Protein AF-A0A257LTT8-F1 (afdb_monomer)

Solvent-accessible surface area (backbone atoms only — not comparable to full-atom values): 6444 Å² total; per-residue (Å²): 142,85,82,86,80,77,77,77,78,75,80,67,77,84,72,70,78,80,57,62,16,65,62,49,32,56,75,76,41,21,84,48,24,26,91,78,23,59,19,22,81,94,56,70,32,70,46,52,42,62,21,69,64,51,51,45,63,60,66,54,41,53,47,34,44,44,65,19,45,71,57,80,44,76,56,96,91,43,80,41,72,57,77,45,75,47,40,49,84,78,45,56,70,67,54,50,50,23,27,52,50,40,55,39,74,32,71,79,55

Secondary structure (DSSP, 8-state):
--------------------HHHHHHHHTHHHH-TTSS-SGGGTSPP-TT-HHHHS-HHHHHHHHHH-B-S-EEETTEEE---B--STTTS-HHHHHHHHHHHHTSTT-

Nearest PDB structures (foldseek):
  2zoo-assembly1_A  TM=9.401E-01  e=1.125E-08  Pseudoalteromonas translucida TAC125
  2yqb-assembly1_A  TM=9.554E-01  e=3.120E-08  Ralstonia pickettii 12J
  8qgf-assembly1_A  TM=9.512E-01  e=2.927E-08  Ralstonia pickettii
  7r2u-assembly1_A  TM=9.507E-01  e=3.325E-08  Ralstonia pickettii
  5obo-assembly1_A  TM=9.300E-01  e=2.577E-08  Ralstonia sp. 5_2_56FAA

Radius of gyration: 19.54 Å; Cα contacts (8 Å, |Δi|>4): 143; chains: 1; bounding box: 24×67×51 Å

Sequence (109 aa):
MIRFSLSLLACLPLVARAQDGAQLYTLYCAACHAADGKGATGGTFPPLAASPYVAGDPDRAVKIVLKGLSGPVDVLGKTYNLEMPPQGAVLPDDQVAAILTYVRSSWGN

Foldseek 3Di:
DDDDPPPPPPPDPPPPPQDQLLVLCVVPPCVACNSQQPGPDVCLHHGLAVWCQLQPDPVSLLCCQQQWDAAWDDTPNDIHGDTGHHNVVPDDPSNSVNNSVDSNVHNPD

Structure (mmCIF, N/CA/C/O backbone):
data_AF-A0A257LTT8-F1
#
_entry.id   AF-A0A257LTT8-F1
#
loop_
_atom_site.group_PDB
_atom_site.id
_atom_site.type_symbol
_atom_site.label_atom_id
_atom_site.label_alt_id
_atom_site.label_comp_id
_atom_site.label_asym_id
_atom_site.label_entity_id
_atom_site.label_seq_id
_atom_site.pdbx_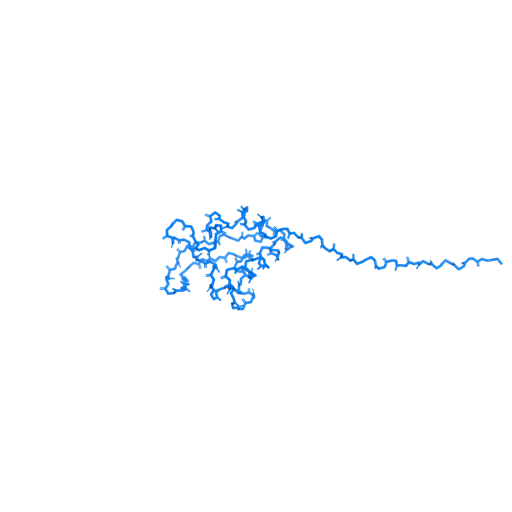PDB_ins_code
_atom_site.Cartn_x
_atom_site.Cartn_y
_atom_site.Cartn_z
_atom_site.occupancy
_atom_site.B_iso_or_equiv
_atom_site.auth_seq_id
_atom_site.auth_comp_id
_atom_site.auth_asym_id
_atom_site.auth_atom_id
_atom_site.pdbx_PDB_model_num
ATOM 1 N N . MET A 1 1 ? 8.502 -52.783 -38.651 1.00 50.88 1 MET A N 1
ATOM 2 C CA . MET A 1 1 ? 9.448 -51.962 -37.864 1.00 50.88 1 MET A CA 1
ATOM 3 C C . MET A 1 1 ? 9.195 -50.510 -38.226 1.00 50.88 1 MET A C 1
ATOM 5 O O . MET A 1 1 ? 9.324 -50.224 -39.400 1.00 50.88 1 MET A O 1
ATOM 9 N N . ILE A 1 2 ? 8.762 -49.658 -37.293 1.00 53.25 2 ILE A N 1
ATOM 10 C CA . ILE A 1 2 ? 9.041 -48.207 -37.158 1.00 53.25 2 ILE A CA 1
ATOM 11 C C . ILE A 1 2 ? 8.097 -47.680 -36.065 1.00 53.25 2 ILE A C 1
ATOM 13 O O . ILE A 1 2 ? 6.986 -48.167 -35.880 1.00 53.25 2 ILE A O 1
ATOM 17 N N . ARG A 1 3 ? 8.656 -46.805 -35.238 1.00 55.72 3 ARG A N 1
ATOM 18 C CA . ARG A 1 3 ? 8.336 -46.561 -33.833 1.00 55.72 3 ARG A CA 1
ATOM 19 C C . ARG A 1 3 ? 7.178 -45.569 -33.681 1.00 55.72 3 ARG A C 1
ATOM 21 O O . ARG A 1 3 ? 7.213 -44.501 -34.279 1.00 55.72 3 ARG A O 1
ATOM 28 N N . PHE A 1 4 ? 6.208 -45.892 -32.825 1.00 52.84 4 PHE A N 1
ATOM 29 C CA . PHE A 1 4 ? 5.273 -44.917 -32.259 1.00 52.84 4 PHE A CA 1
ATOM 30 C C . PHE A 1 4 ? 6.039 -44.051 -31.254 1.00 52.84 4 PHE A C 1
ATOM 32 O O . PHE A 1 4 ? 6.255 -44.457 -30.114 1.00 52.84 4 PHE A O 1
ATOM 39 N N . SER A 1 5 ? 6.490 -42.871 -31.678 1.00 63.88 5 SER A N 1
ATOM 40 C CA . SER A 1 5 ? 6.969 -41.850 -30.746 1.00 63.88 5 SER A CA 1
ATOM 41 C C . SER A 1 5 ? 5.763 -41.194 -30.086 1.00 63.88 5 SER A C 1
ATOM 43 O O . SER A 1 5 ? 5.218 -40.210 -30.580 1.00 63.88 5 SER A O 1
ATOM 45 N N . LEU A 1 6 ? 5.331 -41.777 -28.970 1.00 59.12 6 LEU A N 1
ATOM 46 C CA . LEU A 1 6 ? 4.412 -41.145 -28.038 1.00 59.12 6 LEU A CA 1
ATOM 47 C C . LEU A 1 6 ? 5.196 -40.061 -27.288 1.00 59.12 6 LEU A C 1
ATOM 49 O O . LEU A 1 6 ? 5.753 -40.301 -26.219 1.00 59.12 6 LEU A O 1
ATOM 53 N N . SER A 1 7 ? 5.298 -38.876 -27.887 1.00 63.97 7 SER A N 1
ATOM 54 C CA . SER A 1 7 ? 5.766 -37.691 -27.174 1.00 63.97 7 SER A CA 1
ATOM 55 C C . SER A 1 7 ? 4.724 -37.353 -26.113 1.00 63.97 7 SER A C 1
ATOM 57 O O . SER A 1 7 ? 3.725 -36.696 -26.399 1.00 63.97 7 SER A O 1
ATOM 59 N N . LEU A 1 8 ? 4.944 -37.838 -24.888 1.00 61.06 8 LEU A N 1
ATOM 60 C CA . LEU A 1 8 ? 4.303 -37.311 -23.691 1.00 61.06 8 LEU A CA 1
ATOM 61 C C . LEU A 1 8 ? 4.675 -35.826 -23.601 1.00 61.06 8 LEU A C 1
ATOM 63 O O . LEU A 1 8 ? 5.743 -35.465 -23.107 1.00 61.06 8 LEU A O 1
ATOM 67 N N . LEU A 1 9 ? 3.796 -34.960 -24.101 1.00 62.31 9 LEU A N 1
ATOM 68 C CA . LEU A 1 9 ? 3.804 -33.551 -23.747 1.00 62.31 9 LEU A CA 1
ATOM 69 C C . LEU A 1 9 ? 3.387 -33.489 -22.273 1.00 62.31 9 LEU A C 1
ATOM 71 O O . LEU A 1 9 ? 2.203 -33.472 -21.938 1.00 62.31 9 LEU A O 1
ATOM 75 N N . ALA A 1 10 ? 4.371 -33.569 -21.380 1.00 61.31 10 ALA A N 1
ATOM 76 C CA . ALA A 1 10 ? 4.164 -33.364 -19.960 1.00 61.31 10 ALA A CA 1
ATOM 77 C C . ALA A 1 10 ? 3.674 -31.925 -19.765 1.00 61.31 10 ALA A C 1
ATOM 79 O O . ALA A 1 10 ? 4.455 -30.976 -19.814 1.00 61.31 10 ALA A O 1
ATOM 80 N N . CYS A 1 11 ? 2.367 -31.768 -19.564 1.00 64.19 11 CYS A N 1
ATOM 81 C CA . CYS A 1 11 ? 1.777 -30.555 -19.022 1.00 64.19 11 CYS A CA 1
ATOM 82 C C . CYS A 1 11 ? 2.198 -30.477 -17.548 1.00 64.19 11 CYS A C 1
ATOM 84 O O . CYS A 1 11 ? 1.447 -30.851 -16.649 1.00 64.19 11 CYS A O 1
ATOM 86 N N . LEU A 1 12 ? 3.460 -30.110 -17.299 1.00 60.59 12 LEU A N 1
ATOM 87 C CA . LEU A 1 12 ? 3.889 -29.751 -15.957 1.00 60.59 12 LEU A CA 1
ATOM 88 C C . LEU A 1 12 ? 3.038 -28.551 -15.537 1.00 60.59 12 LEU A C 1
ATOM 90 O O . LEU A 1 12 ? 2.960 -27.583 -16.301 1.00 60.59 12 LEU A O 1
ATOM 94 N N . PRO A 1 13 ? 2.390 -28.591 -14.362 1.00 58.97 13 PRO A N 1
ATOM 95 C CA . PRO A 1 13 ? 1.686 -27.425 -13.879 1.00 58.97 13 PRO A CA 1
ATOM 96 C C . PRO A 1 13 ? 2.726 -26.315 -13.765 1.00 58.97 13 PRO A C 1
ATOM 98 O O . PRO A 1 13 ? 3.772 -26.494 -13.134 1.00 58.97 13 PRO A O 1
ATOM 101 N N . LEU A 1 14 ? 2.455 -25.183 -14.410 1.00 59.75 14 LEU A N 1
ATOM 102 C CA . LEU A 1 14 ? 3.191 -23.950 -14.187 1.00 59.75 14 LEU A CA 1
ATOM 103 C C . LEU A 1 14 ? 2.848 -23.497 -12.765 1.00 59.75 14 LEU A C 1
ATOM 105 O O . LEU A 1 14 ? 2.011 -22.623 -12.558 1.00 59.75 14 LEU A O 1
ATOM 109 N N . VAL A 1 15 ? 3.427 -24.156 -11.762 1.00 60.00 15 VAL A N 1
ATOM 110 C CA . VAL A 1 15 ? 3.363 -23.690 -10.384 1.00 60.00 15 VAL A CA 1
ATOM 111 C C . VAL A 1 15 ? 4.281 -22.480 -10.353 1.00 60.00 15 VAL A C 1
ATOM 113 O O . VAL A 1 15 ? 5.482 -22.597 -10.111 1.00 60.00 15 VAL A O 1
ATOM 116 N N . ALA A 1 16 ? 3.730 -21.319 -10.714 1.00 61.62 16 ALA A N 1
ATOM 117 C CA . ALA A 1 16 ? 4.379 -20.046 -10.472 1.00 61.62 16 ALA A CA 1
ATOM 118 C C . ALA A 1 16 ? 4.811 -20.059 -9.003 1.00 61.62 16 ALA A C 1
ATOM 120 O O . ALA A 1 16 ? 3.988 -20.317 -8.119 1.00 61.62 16 ALA A O 1
ATOM 121 N N . ARG A 1 17 ? 6.111 -19.887 -8.733 1.00 65.00 17 ARG A N 1
ATOM 122 C CA . ARG A 1 17 ? 6.575 -19.775 -7.349 1.00 65.00 17 ARG A CA 1
ATOM 123 C C . ARG A 1 17 ? 5.850 -18.572 -6.764 1.00 65.00 17 ARG A C 1
ATOM 125 O O . ARG A 1 17 ? 6.055 -17.460 -7.240 1.00 65.00 17 ARG A O 1
ATOM 132 N N . ALA A 1 18 ? 4.980 -18.810 -5.788 1.00 69.81 18 ALA A N 1
ATOM 133 C CA . ALA A 1 18 ? 4.328 -17.729 -5.075 1.00 69.81 18 ALA A CA 1
ATOM 134 C C . ALA A 1 18 ? 5.433 -16.872 -4.447 1.00 69.81 18 ALA A C 1
ATOM 136 O O . ALA A 1 18 ? 6.213 -17.370 -3.632 1.00 69.81 18 ALA A O 1
ATOM 137 N N . GLN A 1 19 ? 5.550 -15.624 -4.896 1.00 88.31 19 GLN A N 1
ATOM 138 C CA . GLN A 1 19 ? 6.450 -14.665 -4.273 1.00 88.31 19 GLN A CA 1
ATOM 139 C C . GLN A 1 19 ? 5.940 -14.385 -2.855 1.00 88.31 19 GLN A C 1
ATOM 141 O O . GLN A 1 19 ? 4.728 -14.346 -2.624 1.00 88.31 19 GLN A O 1
ATOM 146 N N . ASP A 1 20 ? 6.849 -14.182 -1.903 1.00 95.56 20 ASP A N 1
ATOM 147 C CA . ASP A 1 20 ? 6.469 -13.826 -0.536 1.00 95.56 20 ASP A CA 1
ATOM 148 C C . ASP A 1 20 ? 5.989 -12.366 -0.495 1.00 95.56 20 ASP A C 1
ATOM 150 O O . ASP A 1 20 ? 6.772 -11.421 -0.372 1.00 95.56 20 ASP A O 1
ATOM 154 N N . GLY A 1 21 ? 4.674 -12.180 -0.625 1.00 97.38 21 GLY A N 1
ATOM 155 C CA . GLY A 1 21 ? 4.042 -10.862 -0.608 1.00 97.38 21 GLY A CA 1
ATOM 156 C C . GLY A 1 21 ? 4.272 -10.087 0.692 1.00 97.38 21 GLY A C 1
ATOM 157 O O . GLY A 1 21 ? 4.355 -8.860 0.650 1.00 97.38 21 GLY A O 1
ATOM 158 N N . ALA A 1 22 ? 4.433 -10.772 1.830 1.00 98.12 22 ALA A N 1
ATOM 159 C CA . ALA A 1 22 ? 4.690 -10.130 3.118 1.00 98.12 22 ALA A CA 1
ATOM 160 C C . ALA A 1 22 ? 6.125 -9.587 3.190 1.00 98.12 22 ALA A C 1
ATOM 162 O O . ALA A 1 22 ? 6.354 -8.448 3.620 1.00 98.12 22 ALA A O 1
ATOM 163 N N . GLN A 1 23 ? 7.095 -10.373 2.714 1.00 97.94 23 GLN A N 1
ATOM 164 C CA . GLN A 1 23 ? 8.484 -9.932 2.599 1.00 97.94 23 GLN A CA 1
ATOM 165 C C . GLN A 1 23 ? 8.609 -8.754 1.626 1.00 97.94 23 GLN A C 1
ATOM 167 O O . GLN A 1 23 ? 9.227 -7.742 1.959 1.00 97.94 23 GLN A O 1
ATOM 172 N N . LEU A 1 24 ? 7.985 -8.849 0.450 1.00 97.94 24 LEU A N 1
ATOM 173 C CA . LEU A 1 24 ? 7.992 -7.773 -0.541 1.00 97.94 24 LEU A CA 1
ATOM 174 C C . LEU A 1 24 ? 7.325 -6.499 -0.004 1.00 97.94 24 LEU A C 1
ATOM 176 O O . LEU A 1 24 ? 7.886 -5.413 -0.133 1.00 97.94 24 LEU A O 1
ATOM 180 N N . TYR A 1 25 ? 6.181 -6.614 0.674 1.00 98.38 25 TYR A N 1
ATOM 181 C CA . TYR A 1 25 ? 5.538 -5.476 1.335 1.00 98.38 25 TYR A CA 1
ATOM 182 C C . TYR A 1 25 ? 6.480 -4.788 2.331 1.00 98.38 25 TYR A C 1
ATOM 184 O O . TYR A 1 25 ? 6.576 -3.559 2.365 1.00 98.38 25 TYR A O 1
ATOM 192 N N . THR A 1 26 ? 7.207 -5.579 3.121 1.00 97.88 26 THR A N 1
ATOM 193 C CA . THR A 1 26 ? 8.166 -5.062 4.105 1.00 97.88 26 THR A CA 1
ATOM 194 C C . THR A 1 26 ? 9.281 -4.259 3.437 1.00 97.88 26 THR A C 1
ATOM 196 O O . THR A 1 26 ? 9.649 -3.195 3.930 1.00 97.88 26 THR A O 1
ATOM 199 N N . LEU A 1 27 ? 9.788 -4.737 2.299 1.00 97.06 27 LEU A N 1
ATOM 200 C CA . LEU A 1 27 ? 10.875 -4.093 1.563 1.00 97.06 27 LEU A CA 1
ATOM 201 C C . LEU A 1 27 ? 10.438 -2.809 0.848 1.00 97.06 27 LEU A C 1
ATOM 203 O O . LEU A 1 27 ? 11.179 -1.828 0.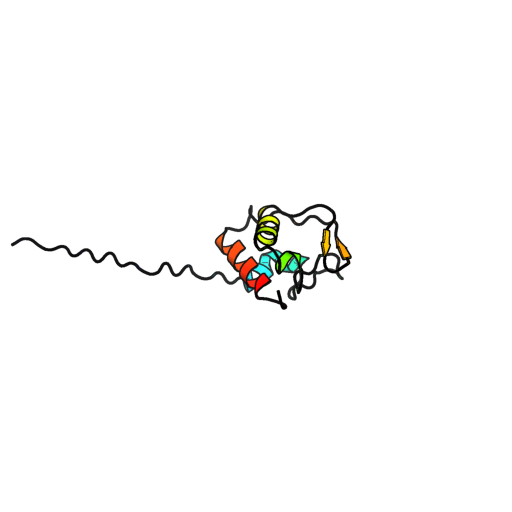862 1.00 97.06 27 LEU A O 1
ATOM 207 N N . TYR A 1 28 ? 9.255 -2.809 0.229 1.00 97.38 28 TYR A N 1
ATOM 208 C CA . TYR A 1 28 ? 8.866 -1.755 -0.715 1.00 97.38 28 TYR A CA 1
ATOM 209 C C . TYR A 1 28 ? 7.786 -0.801 -0.197 1.00 97.38 28 TYR A C 1
ATOM 211 O O . TYR A 1 28 ? 7.684 0.325 -0.675 1.00 97.38 28 TYR A O 1
ATOM 219 N N . CYS A 1 29 ? 6.968 -1.218 0.770 1.00 97.69 29 CYS A N 1
ATOM 220 C CA . CYS A 1 29 ? 5.754 -0.486 1.148 1.00 97.69 29 CYS A CA 1
ATOM 221 C C . CYS A 1 29 ? 5.751 -0.049 2.618 1.00 97.69 29 CYS A C 1
ATOM 223 O O . CYS A 1 29 ? 5.241 1.026 2.949 1.00 97.69 29 CYS A O 1
ATOM 225 N N . ALA A 1 30 ? 6.328 -0.860 3.509 1.00 97.12 30 ALA A N 1
ATOM 226 C CA . ALA A 1 30 ? 6.230 -0.661 4.954 1.00 97.12 30 ALA A CA 1
ATOM 227 C C . ALA A 1 30 ? 6.939 0.606 5.460 1.00 97.12 30 ALA A C 1
ATOM 229 O O . ALA A 1 30 ? 6.567 1.117 6.514 1.00 97.12 30 ALA A O 1
ATOM 230 N N . ALA A 1 31 ? 7.901 1.158 4.716 1.00 95.50 31 ALA A N 1
ATOM 231 C CA . ALA A 1 31 ? 8.544 2.424 5.079 1.00 95.50 31 ALA A CA 1
ATOM 232 C C . ALA A 1 31 ? 7.532 3.582 5.202 1.00 95.50 31 ALA A C 1
ATOM 234 O O . ALA A 1 31 ? 7.664 4.426 6.086 1.00 95.50 31 ALA A O 1
ATOM 235 N N . CYS A 1 32 ? 6.494 3.583 4.359 1.00 97.25 32 CYS A N 1
ATOM 236 C CA . CYS A 1 32 ? 5.433 4.590 4.375 1.00 97.25 32 CYS A CA 1
ATOM 237 C C . CYS A 1 32 ? 4.160 4.062 5.042 1.00 97.25 32 CYS A C 1
ATOM 239 O O . CYS A 1 32 ? 3.541 4.762 5.836 1.00 97.25 32 CYS A O 1
ATOM 241 N N . HIS A 1 33 ? 3.763 2.819 4.769 1.00 97.62 33 HIS A N 1
ATOM 242 C CA . HIS A 1 33 ? 2.495 2.273 5.267 1.00 97.62 33 HIS A CA 1
ATOM 243 C C . HIS A 1 33 ? 2.600 1.552 6.618 1.00 97.62 33 HIS A C 1
ATOM 245 O O . HIS A 1 33 ? 1.580 1.116 7.150 1.00 97.62 33 HIS A O 1
ATOM 251 N N . ALA A 1 34 ? 3.803 1.499 7.201 1.00 97.12 34 ALA A N 1
ATOM 252 C CA . ALA A 1 34 ? 4.149 0.755 8.412 1.00 97.12 34 ALA A CA 1
ATOM 253 C C . ALA A 1 34 ? 3.967 -0.769 8.277 1.00 97.12 34 ALA A C 1
ATOM 255 O O . ALA A 1 34 ? 3.273 -1.273 7.395 1.00 97.12 34 ALA A O 1
ATOM 256 N N . ALA A 1 35 ? 4.603 -1.530 9.168 1.00 96.25 35 ALA A N 1
ATOM 257 C CA . ALA A 1 35 ? 4.515 -2.992 9.160 1.00 96.25 35 ALA A CA 1
ATOM 258 C C . ALA A 1 35 ? 3.093 -3.511 9.447 1.00 96.25 35 ALA A C 1
ATOM 260 O O . ALA A 1 35 ? 2.724 -4.581 8.974 1.00 96.25 35 ALA A O 1
ATOM 261 N N . ASP A 1 36 ? 2.288 -2.748 10.192 1.00 95.56 36 ASP A N 1
ATOM 262 C CA . ASP A 1 36 ? 0.903 -3.087 10.532 1.00 95.56 36 ASP A CA 1
ATOM 263 C C . ASP A 1 36 ? -0.137 -2.428 9.610 1.00 95.56 36 ASP A C 1
ATOM 265 O O . ASP A 1 36 ? -1.333 -2.479 9.895 1.00 95.56 36 ASP A O 1
ATOM 269 N N . GLY A 1 37 ? 0.305 -1.786 8.524 1.00 96.81 37 GLY A N 1
ATOM 270 C CA . GLY A 1 37 ? -0.579 -1.178 7.535 1.00 96.81 37 GLY A CA 1
ATOM 271 C C . GLY A 1 37 ? -1.333 0.056 8.033 1.00 96.81 37 GLY A C 1
ATOM 272 O O . GLY A 1 37 ? -2.228 0.526 7.332 1.00 96.81 37 GLY A O 1
ATOM 273 N N . LYS A 1 38 ? -1.027 0.604 9.218 1.00 96.12 38 LYS A N 1
ATOM 274 C CA . LYS A 1 38 ? -1.741 1.771 9.775 1.00 96.12 38 LYS A CA 1
ATOM 275 C C . LYS A 1 38 ? -1.190 3.125 9.322 1.00 96.12 38 LYS A C 1
ATOM 277 O O . LYS A 1 38 ? -1.736 4.158 9.705 1.00 96.12 38 LYS A O 1
ATOM 282 N N . GLY A 1 39 ? -0.151 3.125 8.490 1.00 92.06 39 GLY A N 1
ATOM 283 C CA . GLY A 1 39 ? 0.557 4.335 8.081 1.00 92.06 39 GLY A CA 1
ATOM 284 C C . GLY A 1 39 ? 1.667 4.714 9.064 1.00 92.06 39 GLY A C 1
ATOM 285 O O . GLY A 1 39 ? 1.510 4.638 10.283 1.00 92.06 39 GLY A O 1
ATOM 286 N N . ALA A 1 40 ? 2.817 5.124 8.533 1.00 87.81 40 ALA A N 1
ATOM 287 C CA . ALA A 1 40 ? 3.972 5.544 9.317 1.00 87.81 40 ALA A CA 1
ATOM 288 C C . ALA A 1 40 ? 3.879 7.020 9.761 1.00 87.81 40 ALA A C 1
ATOM 290 O O . ALA A 1 40 ? 2.991 7.780 9.354 1.00 87.81 40 ALA A O 1
ATOM 291 N N . THR A 1 41 ? 4.826 7.429 10.612 1.00 82.62 41 THR A N 1
ATOM 292 C CA . THR A 1 41 ? 5.046 8.827 11.031 1.00 82.62 41 THR A CA 1
ATOM 293 C C . THR A 1 41 ? 3.781 9.490 11.591 1.00 82.62 41 THR A C 1
ATOM 295 O O . THR A 1 41 ? 3.337 10.534 11.113 1.00 82.62 41 THR A O 1
ATOM 298 N N . GLY A 1 42 ? 3.148 8.842 12.577 1.00 77.44 42 GLY A N 1
ATOM 299 C CA . GLY A 1 42 ? 2.006 9.404 13.315 1.00 77.44 42 GLY A CA 1
ATOM 300 C C . GLY A 1 42 ? 0.767 9.690 12.458 1.00 77.44 42 GLY A C 1
ATOM 301 O O . GLY A 1 42 ? -0.008 10.590 12.778 1.00 77.44 42 GLY A O 1
ATOM 302 N N . GLY A 1 43 ? 0.591 8.961 11.351 1.00 81.75 43 GLY A N 1
ATOM 303 C CA . GLY A 1 43 ? -0.532 9.140 10.432 1.00 81.75 43 GLY A CA 1
ATOM 304 C C . GLY A 1 43 ? -0.273 10.157 9.323 1.00 81.75 43 GLY A C 1
ATOM 305 O O . GLY A 1 43 ? -1.234 10.693 8.774 1.00 81.75 43 GLY A O 1
ATOM 306 N N . THR A 1 44 ? 0.989 10.453 9.003 1.00 90.88 44 THR A N 1
ATOM 307 C CA . THR A 1 44 ? 1.351 11.241 7.810 1.00 90.88 44 THR A CA 1
ATOM 308 C C . THR A 1 44 ? 0.980 10.490 6.533 1.00 90.88 44 THR A C 1
ATOM 310 O O . THR A 1 44 ? 0.416 11.075 5.615 1.00 90.88 44 THR A O 1
ATOM 313 N N . PHE A 1 45 ? 1.236 9.183 6.501 1.00 96.50 45 PHE A N 1
ATOM 314 C CA . PHE A 1 45 ? 0.875 8.315 5.385 1.00 96.50 45 PHE A CA 1
ATOM 315 C C . PHE A 1 45 ? -0.482 7.643 5.61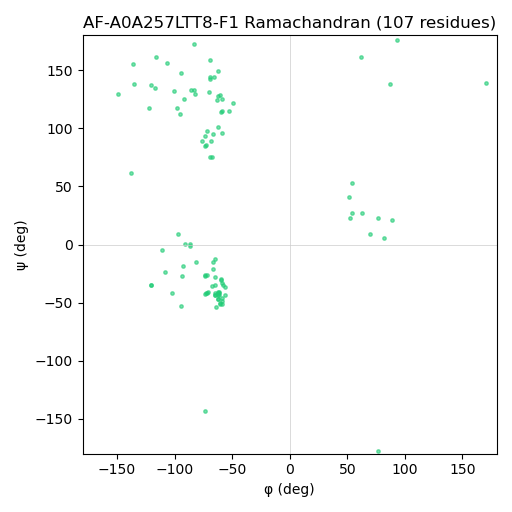9 1.00 96.50 45 PHE A C 1
ATOM 317 O O . PHE A 1 45 ? -0.833 7.364 6.771 1.00 96.50 45 PHE A O 1
ATOM 324 N N . PRO A 1 46 ? -1.256 7.377 4.553 1.00 96.44 46 PRO A N 1
ATOM 325 C CA . PRO A 1 46 ? -2.568 6.769 4.694 1.00 96.44 46 PRO A CA 1
ATOM 326 C C . PRO A 1 46 ? -2.471 5.306 5.152 1.00 96.44 46 PRO A C 1
ATOM 328 O O . PRO A 1 46 ? -1.557 4.583 4.731 1.00 96.44 46 PRO A O 1
ATOM 331 N N . PRO A 1 47 ? -3.422 4.845 5.986 1.00 96.94 47 PRO A N 1
ATOM 332 C CA . PRO A 1 47 ? -3.526 3.441 6.340 1.00 96.94 47 PRO A CA 1
ATOM 333 C C . PRO A 1 47 ? -3.984 2.614 5.134 1.00 96.94 47 PRO A C 1
ATOM 335 O O . PRO A 1 47 ? -4.838 3.029 4.346 1.00 96.94 47 PRO A O 1
ATOM 338 N N . LEU A 1 48 ? -3.425 1.414 5.024 1.00 97.88 48 LEU A N 1
ATOM 339 C CA . LEU A 1 48 ? -3.911 0.338 4.163 1.00 97.88 48 LEU A CA 1
ATOM 340 C C . LEU A 1 48 ? -4.852 -0.601 4.919 1.00 97.88 48 LEU A C 1
ATOM 342 O O . LEU A 1 48 ? -5.716 -1.215 4.302 1.00 97.88 48 LEU A O 1
ATOM 346 N N . ALA A 1 49 ? -4.693 -0.711 6.239 1.00 96.88 49 ALA A N 1
ATOM 347 C CA . ALA A 1 49 ? -5.570 -1.492 7.099 1.00 96.88 49 ALA A CA 1
ATOM 348 C C . ALA A 1 49 ? -7.006 -0.943 7.068 1.00 96.88 49 ALA A C 1
ATOM 350 O O . ALA A 1 49 ? -7.214 0.254 7.287 1.00 96.88 49 ALA A O 1
ATOM 351 N N . ALA A 1 50 ? -7.978 -1.821 6.797 1.00 94.25 50 ALA A N 1
ATOM 352 C CA . ALA A 1 50 ? -9.403 -1.506 6.654 1.00 94.25 50 ALA A CA 1
ATOM 353 C C . ALA A 1 50 ? -9.713 -0.372 5.651 1.00 94.25 50 ALA A C 1
ATOM 355 O O . ALA A 1 50 ? -10.746 0.296 5.745 1.00 94.25 50 ALA A O 1
ATOM 356 N N . SER A 1 51 ? -8.814 -0.109 4.698 1.00 95.69 51 SER A N 1
ATOM 357 C CA . SER A 1 51 ? -8.946 1.028 3.790 1.00 95.69 51 SER A CA 1
ATOM 358 C C . SER A 1 51 ? -9.891 0.699 2.631 1.00 95.69 51 SER A C 1
ATOM 360 O O . SER A 1 51 ? -9.658 -0.277 1.914 1.00 95.69 51 SER A O 1
ATOM 362 N N . PRO A 1 52 ? -10.898 1.539 2.322 1.00 94.62 52 PRO A N 1
ATOM 363 C CA . PRO A 1 52 ? -11.778 1.320 1.170 1.00 94.62 52 PRO A CA 1
ATOM 364 C C . PRO A 1 52 ? -11.047 1.455 -0.178 1.00 94.62 52 PRO A C 1
ATOM 366 O O . PRO A 1 52 ? -11.564 1.038 -1.216 1.00 94.62 52 PRO A O 1
ATOM 369 N N . TYR A 1 53 ? -9.838 2.029 -0.182 1.00 96.00 53 TYR A N 1
ATOM 370 C CA . TYR A 1 53 ? -8.965 2.061 -1.359 1.00 96.00 53 TYR A CA 1
ATOM 371 C C . TYR A 1 53 ? -8.348 0.69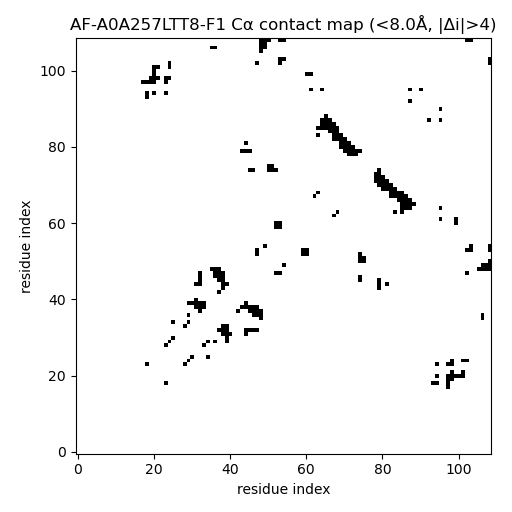3 -1.648 1.00 96.00 53 TYR A C 1
ATOM 373 O O . TYR A 1 53 ? -8.035 0.412 -2.802 1.00 96.00 53 TYR A O 1
ATOM 381 N N . VAL A 1 54 ? -8.207 -0.143 -0.616 1.00 97.00 54 VAL A N 1
ATOM 382 C CA . VAL A 1 54 ? -7.691 -1.508 -0.711 1.00 97.00 54 VAL A CA 1
ATOM 383 C C . VAL A 1 54 ? -8.831 -2.508 -0.848 1.00 97.00 54 VAL A C 1
ATOM 385 O O . VAL A 1 54 ? -8.810 -3.285 -1.794 1.00 97.00 54 VAL A O 1
ATOM 388 N N . ALA A 1 55 ? -9.816 -2.484 0.055 1.00 94.69 55 ALA A N 1
ATOM 389 C CA . ALA A 1 55 ? -10.887 -3.485 0.136 1.00 94.69 55 ALA A CA 1
ATOM 390 C C . ALA A 1 55 ? -11.912 -3.388 -1.011 1.00 94.69 55 ALA A C 1
ATOM 392 O O . ALA A 1 55 ? -12.542 -4.380 -1.379 1.00 94.69 55 ALA A O 1
ATOM 393 N N . GLY A 1 56 ? -12.066 -2.195 -1.598 1.00 94.38 56 GLY A N 1
ATOM 394 C CA . GLY A 1 56 ? -12.985 -1.939 -2.706 1.00 94.38 56 GLY A CA 1
ATOM 395 C C . GLY A 1 56 ? -12.519 -2.522 -4.045 1.00 94.38 56 GLY A C 1
ATOM 396 O O . GLY A 1 56 ? -11.937 -3.608 -4.115 1.00 94.38 56 GLY A O 1
ATOM 397 N N . ASP A 1 57 ? -12.785 -1.773 -5.119 1.00 95.94 57 ASP A N 1
ATOM 398 C CA . ASP A 1 57 ? -12.432 -2.148 -6.492 1.00 95.94 57 ASP A CA 1
ATOM 399 C C . ASP A 1 57 ? -10.934 -2.511 -6.615 1.00 95.94 57 ASP A C 1
ATOM 401 O O . ASP A 1 57 ? -10.084 -1.635 -6.409 1.00 95.94 57 ASP A O 1
ATOM 405 N N . PRO A 1 58 ? -10.584 -3.773 -6.939 1.00 94.38 58 PRO A N 1
ATOM 406 C CA . PRO A 1 58 ? -9.190 -4.203 -7.037 1.00 94.38 58 PRO A CA 1
ATOM 407 C C . PRO A 1 58 ? -8.404 -3.417 -8.091 1.00 94.38 58 PRO A C 1
ATOM 409 O O . PRO A 1 58 ? -7.215 -3.152 -7.893 1.00 94.38 58 PRO A O 1
ATOM 412 N N . ASP A 1 59 ? -9.065 -2.962 -9.159 1.00 97.19 59 ASP A N 1
ATOM 413 C CA . ASP A 1 59 ? -8.445 -2.154 -10.208 1.00 97.19 59 ASP A CA 1
ATOM 414 C C . ASP A 1 59 ? -7.844 -0.859 -9.659 1.00 97.19 59 ASP A C 1
ATOM 416 O O . ASP A 1 59 ? -6.833 -0.372 -10.173 1.00 97.19 59 ASP A O 1
ATOM 420 N N . ARG A 1 60 ? -8.457 -0.282 -8.618 1.00 96.88 60 ARG A N 1
ATOM 421 C CA . ARG A 1 60 ? -7.971 0.947 -7.987 1.00 96.88 60 ARG A CA 1
ATOM 422 C C . ARG A 1 60 ? -6.602 0.723 -7.358 1.00 96.88 60 ARG A C 1
ATOM 424 O O . ARG A 1 60 ? -5.674 1.466 -7.669 1.00 96.88 60 ARG A O 1
ATOM 431 N N . ALA A 1 61 ? -6.471 -0.290 -6.503 1.00 96.88 61 ALA A N 1
ATOM 432 C CA . ALA A 1 61 ? -5.217 -0.585 -5.816 1.00 96.88 61 ALA A CA 1
ATOM 433 C C . ALA A 1 61 ? -4.107 -0.945 -6.817 1.00 96.88 61 ALA A C 1
ATOM 435 O O . ALA A 1 61 ? -2.993 -0.434 -6.711 1.00 96.88 61 ALA A O 1
ATOM 436 N N . VAL A 1 62 ? -4.437 -1.735 -7.846 1.00 98.12 62 VAL A N 1
ATOM 437 C CA . VAL A 1 62 ? -3.512 -2.064 -8.941 1.00 98.12 62 VAL A CA 1
ATOM 438 C C . VAL A 1 62 ? -3.031 -0.799 -9.655 1.00 98.12 62 VAL A C 1
ATOM 440 O O . VAL A 1 62 ? -1.827 -0.586 -9.790 1.00 98.12 62 VAL A O 1
ATOM 443 N N . LYS A 1 63 ? -3.945 0.086 -10.077 1.00 98.06 63 LYS A N 1
ATOM 444 C CA . LYS A 1 63 ? -3.587 1.328 -10.785 1.00 98.06 63 LYS A CA 1
ATOM 445 C C . LYS A 1 63 ? -2.733 2.254 -9.921 1.00 98.06 63 LYS A C 1
ATOM 447 O O . LYS A 1 63 ? -1.776 2.810 -10.447 1.00 98.06 63 LYS A O 1
ATOM 452 N N . ILE A 1 64 ? -3.042 2.381 -8.629 1.00 98.06 64 ILE A N 1
ATOM 453 C CA . ILE A 1 64 ? -2.256 3.186 -7.683 1.00 98.06 64 ILE A CA 1
ATOM 454 C C . ILE A 1 64 ? -0.831 2.638 -7.554 1.00 98.06 64 ILE A C 1
ATOM 456 O O . ILE A 1 64 ? 0.122 3.400 -7.662 1.00 98.06 64 ILE A O 1
ATOM 460 N N . VAL A 1 65 ? -0.653 1.326 -7.377 1.00 98.12 65 VAL A N 1
ATOM 461 C CA . VAL A 1 65 ? 0.696 0.743 -7.265 1.00 98.12 65 VAL A CA 1
ATOM 462 C C . VAL A 1 65 ? 1.476 0.911 -8.569 1.00 98.12 65 VAL A C 1
ATOM 464 O O . VAL A 1 65 ? 2.638 1.312 -8.547 1.00 98.12 65 VAL A O 1
ATOM 467 N N . LEU A 1 66 ? 0.844 0.664 -9.717 1.00 98.31 66 LEU A N 1
ATOM 468 C CA . LEU A 1 66 ? 1.524 0.741 -11.009 1.00 98.31 66 LEU A CA 1
ATOM 469 C C . LEU A 1 66 ? 1.865 2.178 -11.420 1.00 98.31 66 LEU A C 1
ATOM 471 O O . LEU A 1 66 ? 2.944 2.414 -11.958 1.00 98.31 66 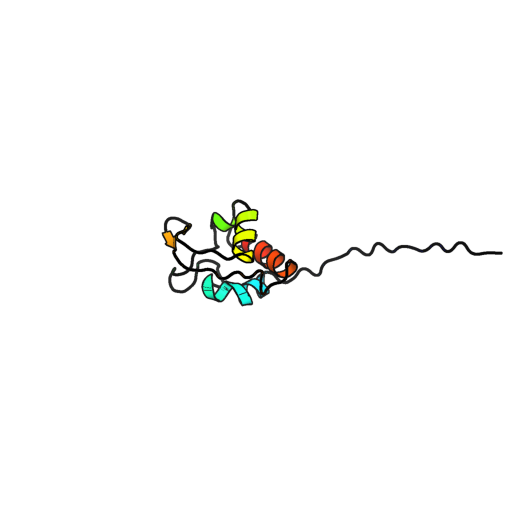LEU A O 1
ATOM 475 N N . LYS A 1 67 ? 0.954 3.127 -11.187 1.00 97.94 67 LYS A N 1
ATOM 476 C CA . LYS A 1 67 ? 1.029 4.492 -11.738 1.00 97.94 67 LYS A CA 1
ATOM 477 C C . LYS A 1 67 ? 1.296 5.573 -10.697 1.00 97.94 67 LYS A C 1
ATOM 479 O O . LYS A 1 67 ? 1.489 6.725 -11.072 1.00 97.94 67 LYS A O 1
ATOM 484 N N . GLY A 1 68 ? 1.338 5.206 -9.424 1.00 97.56 68 GLY A N 1
ATOM 485 C CA . GLY A 1 68 ? 1.396 6.152 -8.325 1.00 97.56 68 GLY A CA 1
ATOM 486 C C . GLY A 1 68 ? 0.042 6.806 -8.056 1.00 97.56 68 GLY A C 1
ATOM 487 O O . GLY A 1 68 ? -0.977 6.504 -8.687 1.00 97.56 68 GLY A O 1
ATOM 488 N N . LEU A 1 69 ? 0.042 7.712 -7.086 1.00 97.44 69 LEU A N 1
ATOM 489 C CA . LEU A 1 69 ? -1.118 8.502 -6.696 1.00 97.44 69 LEU A CA 1
ATOM 490 C C . LEU A 1 69 ? -0.646 9.855 -6.177 1.00 97.44 69 LEU A C 1
ATOM 492 O O . LEU A 1 69 ? 0.201 9.914 -5.291 1.00 97.44 69 LEU A O 1
ATOM 496 N N . SER A 1 70 ? -1.235 10.923 -6.702 1.00 96.19 70 SER A N 1
ATOM 497 C CA . SER A 1 70 ? -0.939 12.296 -6.299 1.00 96.19 70 SER A CA 1
ATOM 498 C C . SER A 1 70 ? -2.237 13.077 -6.139 1.00 96.19 70 SER A C 1
ATOM 500 O O . SER A 1 70 ? -3.243 12.765 -6.781 1.00 96.19 70 SER A O 1
ATOM 502 N N . GLY A 1 71 ? -2.190 14.129 -5.327 1.00 95.44 71 GLY A N 1
ATOM 503 C CA . GLY A 1 71 ? -3.344 14.972 -5.036 1.00 95.4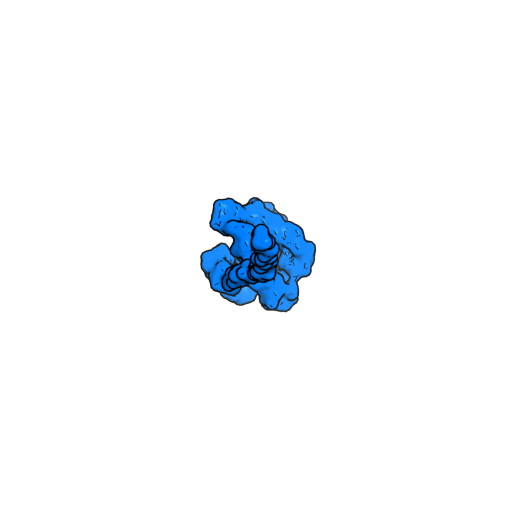4 71 GLY A CA 1
ATOM 504 C C . GLY A 1 71 ? -4.111 14.538 -3.783 1.00 95.44 71 GLY A C 1
ATOM 505 O O . GLY A 1 71 ? -3.762 13.545 -3.139 1.00 95.44 71 GLY A O 1
ATOM 506 N N . PRO A 1 72 ? -5.143 15.312 -3.406 1.00 96.31 72 PRO A N 1
ATOM 507 C CA . PRO A 1 72 ? -5.888 15.071 -2.184 1.00 96.31 72 PRO A CA 1
ATOM 508 C C . PRO A 1 72 ? -6.739 13.802 -2.294 1.00 96.31 72 PRO A C 1
ATOM 510 O O . PRO A 1 72 ? -7.495 13.629 -3.250 1.00 96.31 72 PRO A O 1
ATOM 513 N N . VAL A 1 73 ? -6.648 12.943 -1.282 1.00 95.69 73 VAL A N 1
ATOM 514 C CA . VAL A 1 73 ? -7.472 11.743 -1.118 1.00 95.69 73 VAL A CA 1
ATOM 515 C C . VAL A 1 73 ? -7.968 11.621 0.312 1.00 95.69 73 VAL A C 1
ATOM 517 O O . VAL A 1 73 ? -7.218 11.829 1.264 1.00 95.69 73 VAL A O 1
ATOM 520 N N . ASP A 1 74 ? -9.230 11.235 0.463 1.00 96.25 74 ASP A N 1
ATOM 521 C CA . ASP A 1 74 ? -9.830 10.987 1.769 1.00 96.25 74 ASP A CA 1
ATOM 522 C C . ASP A 1 74 ? -9.806 9.495 2.081 1.00 96.25 74 ASP A C 1
ATOM 524 O O . ASP A 1 74 ? -10.435 8.695 1.387 1.00 96.25 74 ASP A O 1
ATOM 528 N N . VAL A 1 75 ? -9.095 9.119 3.143 1.00 95.44 75 VAL A N 1
ATOM 529 C CA . VAL A 1 75 ? -9.002 7.739 3.628 1.00 95.44 75 VAL A CA 1
ATOM 530 C C . VAL A 1 75 ? -9.478 7.716 5.073 1.00 95.44 75 VAL A C 1
ATOM 532 O O . VAL A 1 75 ? -8.893 8.364 5.937 1.00 95.44 75 VAL A O 1
ATOM 535 N N . LEU A 1 76 ? -10.565 6.982 5.332 1.00 94.25 76 LEU A N 1
ATOM 536 C CA . LEU A 1 76 ? -11.147 6.808 6.671 1.00 94.25 76 LEU A CA 1
ATOM 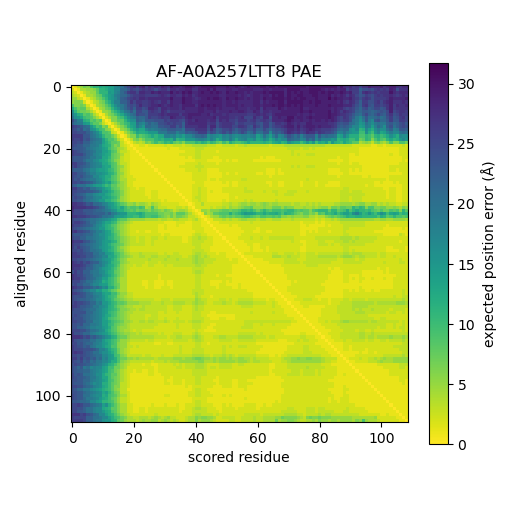537 C C . LEU A 1 76 ? -11.406 8.135 7.417 1.00 94.25 76 LEU A C 1
ATOM 539 O O . LEU A 1 76 ? -11.171 8.248 8.616 1.00 94.25 76 LEU A O 1
ATOM 543 N N . GLY A 1 77 ? -11.896 9.151 6.699 1.00 94.06 77 GLY A N 1
ATOM 544 C CA . GLY A 1 77 ? -12.261 10.450 7.276 1.00 94.06 77 GLY A CA 1
ATOM 545 C C . GLY A 1 77 ? -11.097 11.425 7.479 1.00 94.06 77 GLY A C 1
ATOM 546 O O . GLY A 1 77 ? -11.310 12.503 8.029 1.00 94.06 77 GLY A O 1
ATOM 547 N N . LYS A 1 78 ? -9.884 11.085 7.023 1.00 95.06 78 LYS A N 1
ATOM 548 C CA . LYS A 1 78 ? -8.733 11.993 6.992 1.00 95.06 78 LYS A CA 1
ATOM 549 C C . LYS A 1 78 ? -8.279 12.245 5.556 1.00 95.06 7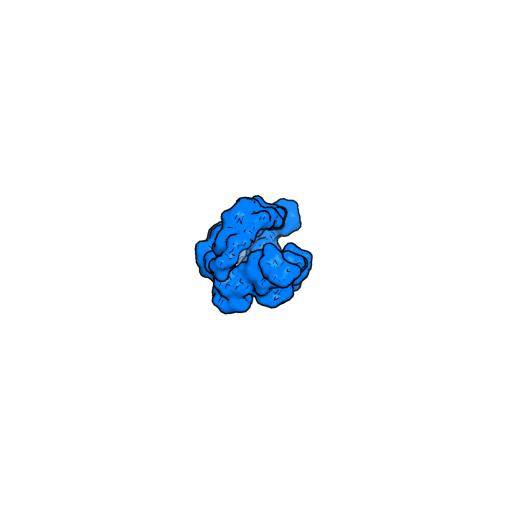8 LYS A C 1
ATOM 551 O O . LYS A 1 78 ? -8.122 11.304 4.781 1.00 95.06 78 LYS A O 1
ATOM 556 N N . THR A 1 79 ? -8.020 13.510 5.236 1.00 96.38 79 THR A N 1
ATOM 557 C CA . THR A 1 79 ? -7.444 13.916 3.952 1.00 96.38 79 THR A CA 1
ATOM 558 C C . THR A 1 79 ? -5.926 13.766 3.970 1.00 96.38 79 THR A C 1
ATOM 560 O O . THR A 1 79 ? -5.247 14.229 4.891 1.00 96.38 79 THR A O 1
ATOM 563 N N . TYR A 1 80 ? -5.394 13.158 2.917 1.00 96.19 80 TYR A N 1
ATOM 564 C CA . TYR A 1 80 ? -3.973 13.008 2.629 1.00 96.19 80 TYR A CA 1
ATOM 565 C C . TYR A 1 80 ? -3.681 13.677 1.293 1.00 96.19 80 TYR A C 1
ATOM 567 O O . TYR A 1 80 ? -4.446 13.520 0.352 1.00 96.19 80 TYR A O 1
ATOM 575 N N . ASN A 1 81 ? -2.580 14.414 1.193 1.00 95.88 81 ASN A N 1
ATOM 576 C CA . ASN A 1 81 ? -2.167 15.063 -0.052 1.00 95.88 81 ASN A CA 1
ATOM 577 C C . ASN A 1 81 ? -0.655 14.901 -0.227 1.00 95.88 81 ASN A C 1
ATOM 579 O O . ASN A 1 81 ? 0.109 15.862 -0.162 1.00 95.88 81 ASN A O 1
ATOM 583 N N . LEU A 1 82 ? -0.238 13.642 -0.330 1.00 93.38 82 LEU A N 1
ATOM 584 C CA . LEU A 1 82 ? 1.141 13.231 -0.556 1.00 93.38 82 LEU A CA 1
ATOM 585 C C . LEU A 1 82 ? 1.231 12.523 -1.903 1.00 93.38 82 LEU A C 1
ATOM 587 O O . LEU A 1 82 ? 0.230 12.046 -2.434 1.00 93.38 82 LEU A O 1
ATOM 591 N N . GLU A 1 83 ? 2.444 12.431 -2.424 1.00 95.56 83 GLU A N 1
ATOM 592 C CA . GLU A 1 83 ? 2.729 11.641 -3.610 1.00 95.56 83 GLU A CA 1
ATOM 593 C C . GLU A 1 83 ? 3.153 10.226 -3.206 1.00 95.56 83 GLU A C 1
ATOM 595 O O . GLU A 1 83 ? 4.089 10.039 -2.426 1.00 95.56 83 GLU A O 1
ATOM 600 N N . MET A 1 84 ? 2.460 9.227 -3.746 1.00 97.44 84 MET A N 1
ATOM 601 C CA . MET A 1 84 ? 2.918 7.844 -3.791 1.00 97.44 84 MET A CA 1
ATOM 602 C C . MET A 1 84 ? 3.581 7.614 -5.155 1.00 97.44 84 MET A C 1
ATOM 604 O O . MET A 1 84 ? 2.869 7.608 -6.162 1.00 97.44 84 MET A O 1
ATOM 608 N N . PRO A 1 85 ? 4.909 7.403 -5.218 1.00 96.75 85 PRO A N 1
ATOM 609 C CA . PRO A 1 85 ? 5.594 7.160 -6.483 1.00 96.75 85 PRO A CA 1
ATOM 610 C C . PRO A 1 85 ? 5.104 5.878 -7.179 1.00 96.75 85 PRO A C 1
ATOM 612 O O . PRO A 1 85 ? 4.752 4.909 -6.492 1.00 96.75 85 PRO A O 1
ATOM 615 N N . PRO A 1 86 ? 5.130 5.819 -8.523 1.00 97.56 86 PRO A N 1
ATOM 616 C CA . PRO A 1 86 ? 4.793 4.611 -9.272 1.00 97.56 86 PRO A CA 1
ATOM 617 C C . PRO A 1 86 ? 5.780 3.482 -8.967 1.00 97.56 86 PRO A C 1
ATOM 619 O O . PRO A 1 86 ? 6.985 3.624 -9.165 1.00 97.56 86 PRO A O 1
ATOM 622 N N . GLN A 1 87 ? 5.267 2.332 -8.536 1.00 97.62 87 GLN A N 1
ATOM 623 C CA . GLN A 1 87 ? 6.079 1.144 -8.259 1.00 97.62 87 GLN A CA 1
ATOM 624 C C . GLN A 1 87 ? 6.187 0.215 -9.474 1.00 97.62 87 GLN A C 1
ATOM 626 O O . GLN A 1 87 ? 7.122 -0.576 -9.551 1.00 97.62 87 GLN A O 1
ATOM 631 N N . GLY A 1 88 ? 5.292 0.343 -10.462 1.00 95.00 88 GLY A N 1
ATOM 632 C CA . GLY A 1 88 ? 5.312 -0.473 -11.686 1.00 95.00 88 GLY A CA 1
ATOM 633 C C . GLY A 1 88 ? 6.541 -0.256 -12.580 1.00 95.00 88 GLY A C 1
ATOM 634 O O . GLY A 1 88 ? 6.785 -1.043 -13.485 1.00 95.00 88 GLY A O 1
ATOM 635 N N . ALA A 1 89 ? 7.332 0.793 -12.331 1.00 91.69 89 ALA A N 1
ATOM 636 C CA . ALA A 1 89 ? 8.614 1.008 -13.004 1.00 91.69 89 ALA A CA 1
ATOM 637 C C . ALA A 1 89 ? 9.771 0.196 -12.388 1.00 91.69 89 ALA A C 1
ATOM 639 O O . ALA A 1 89 ? 10.832 0.088 -12.998 1.00 91.69 89 ALA A O 1
ATOM 640 N N . VAL A 1 90 ? 9.585 -0.336 -11.175 1.00 93.81 90 VAL A N 1
ATOM 641 C CA . VAL A 1 90 ? 10.638 -0.993 -10.380 1.00 93.81 90 VAL A CA 1
ATOM 642 C C . VAL A 1 90 ? 10.282 -2.446 -10.070 1.00 93.81 90 VAL A C 1
ATOM 644 O O . VAL A 1 90 ? 11.168 -3.297 -10.023 1.00 93.81 90 VAL A O 1
ATOM 647 N N . LEU A 1 91 ? 8.997 -2.736 -9.867 1.00 96.50 91 LEU A N 1
ATOM 648 C CA . LEU A 1 91 ? 8.502 -4.061 -9.517 1.00 96.50 91 LEU A CA 1
ATOM 649 C C . LEU A 1 91 ? 7.914 -4.770 -10.745 1.00 96.50 91 LEU A C 1
ATOM 651 O O . LEU A 1 91 ? 7.083 -4.178 -11.435 1.00 96.50 91 LEU A O 1
ATOM 655 N N . PRO A 1 92 ? 8.283 -6.037 -11.000 1.00 96.56 92 PRO A N 1
ATOM 656 C CA . PRO A 1 92 ? 7.608 -6.859 -11.997 1.00 96.56 92 PRO A CA 1
ATOM 657 C C . PRO A 1 92 ? 6.182 -7.226 -11.552 1.00 96.56 92 PRO A C 1
ATOM 659 O O . PRO A 1 92 ? 5.858 -7.223 -10.359 1.00 96.56 92 PRO A O 1
ATOM 662 N N . ASP A 1 93 ? 5.335 -7.583 -12.519 1.00 96.31 93 ASP A N 1
ATOM 663 C CA . ASP A 1 93 ? 3.904 -7.843 -12.303 1.00 96.31 93 ASP A CA 1
ATOM 664 C C . ASP A 1 93 ? 3.628 -8.923 -11.245 1.00 96.31 93 ASP A C 1
ATOM 666 O O . ASP A 1 93 ? 2.678 -8.803 -10.471 1.00 96.31 93 ASP A O 1
ATOM 670 N N . ASP A 1 94 ? 4.460 -9.965 -11.168 1.00 96.12 94 ASP A N 1
ATOM 671 C CA . ASP A 1 94 ? 4.307 -11.049 -10.193 1.00 96.12 94 ASP A CA 1
ATOM 672 C C . ASP A 1 94 ? 4.560 -10.577 -8.752 1.00 96.12 94 ASP A C 1
ATOM 674 O O . ASP A 1 94 ? 3.855 -10.994 -7.830 1.00 96.12 94 ASP A O 1
ATOM 678 N N . GLN A 1 95 ? 5.507 -9.657 -8.551 1.00 97.50 95 GLN A N 1
ATOM 679 C CA . GLN A 1 95 ? 5.754 -9.034 -7.251 1.00 97.50 95 GLN A CA 1
ATOM 680 C C . GLN A 1 95 ? 4.642 -8.057 -6.873 1.00 97.50 95 GLN A C 1
ATOM 682 O O . GLN A 1 95 ? 4.186 -8.070 -5.729 1.00 97.50 95 GLN A O 1
ATOM 687 N N . VAL A 1 96 ? 4.154 -7.255 -7.826 1.00 97.69 96 VAL A N 1
ATOM 688 C CA . VAL A 1 96 ? 2.998 -6.369 -7.600 1.00 97.69 96 VAL A CA 1
ATOM 689 C C . VAL A 1 96 ? 1.772 -7.190 -7.195 1.00 97.69 96 VAL A C 1
ATOM 691 O O . VAL A 1 96 ? 1.112 -6.867 -6.205 1.00 97.69 96 VAL A O 1
ATOM 694 N N . ALA A 1 97 ? 1.499 -8.285 -7.907 1.00 97.38 97 ALA A N 1
ATOM 695 C CA . ALA A 1 97 ? 0.400 -9.190 -7.594 1.00 97.38 97 ALA A CA 1
ATOM 696 C C . ALA A 1 97 ? 0.554 -9.824 -6.203 1.00 97.38 97 ALA A C 1
ATOM 698 O O . ALA A 1 97 ? -0.416 -9.873 -5.443 1.00 97.38 97 ALA A O 1
ATOM 699 N N . ALA A 1 98 ? 1.759 -10.265 -5.834 1.00 98.12 98 ALA A N 1
ATOM 700 C CA . ALA A 1 98 ? 2.019 -10.848 -4.520 1.00 98.12 98 ALA A CA 1
ATOM 701 C C . ALA A 1 98 ? 1.843 -9.837 -3.375 1.00 98.12 98 ALA A C 1
ATOM 703 O O . ALA A 1 98 ? 1.193 -10.155 -2.377 1.00 98.12 98 ALA A O 1
ATOM 704 N N . ILE A 1 99 ? 2.347 -8.607 -3.532 1.00 98.25 99 ILE A N 1
ATOM 705 C CA . ILE A 1 99 ? 2.163 -7.521 -2.555 1.00 98.25 99 ILE A CA 1
ATOM 706 C C . ILE A 1 99 ? 0.678 -7.209 -2.382 1.00 98.25 99 ILE A C 1
ATOM 708 O O . ILE A 1 99 ? 0.180 -7.175 -1.258 1.00 98.25 99 ILE A O 1
ATOM 712 N N . LEU A 1 100 ? -0.048 -6.999 -3.484 1.00 97.81 100 LEU A N 1
ATOM 713 C CA . LEU A 1 100 ? -1.471 -6.664 -3.431 1.00 97.81 100 LEU A CA 1
ATOM 714 C C . LEU A 1 100 ? -2.308 -7.805 -2.851 1.00 97.81 100 LEU A C 1
ATOM 716 O O . LEU A 1 100 ? -3.250 -7.541 -2.107 1.00 97.81 100 LEU A O 1
ATOM 720 N N . THR A 1 101 ? -1.936 -9.057 -3.128 1.00 97.69 101 THR A N 1
ATOM 721 C CA . THR A 1 101 ? -2.558 -10.231 -2.503 1.00 97.69 101 THR A CA 1
ATOM 722 C C . THR A 1 101 ? -2.373 -10.190 -0.990 1.00 97.69 101 THR A C 1
ATOM 724 O O . THR A 1 101 ? -3.362 -10.246 -0.265 1.00 97.69 101 THR A O 1
ATOM 727 N N . TYR A 1 102 ? -1.137 -10.006 -0.510 1.00 98.12 102 TYR A N 1
ATOM 728 C CA . TYR A 1 102 ? -0.846 -9.908 0.922 1.00 98.12 102 TYR A CA 1
ATOM 729 C C . TYR A 1 102 ? -1.610 -8.759 1.592 1.00 98.12 102 TYR A C 1
ATOM 731 O O . TYR A 1 102 ? -2.260 -8.967 2.615 1.00 98.12 102 TYR A O 1
ATOM 739 N N . VAL A 1 103 ? -1.576 -7.560 1.003 1.00 98.19 103 VAL A N 1
ATOM 740 C CA . VAL A 1 103 ? -2.241 -6.363 1.540 1.00 98.19 103 VAL A CA 1
ATOM 741 C C . VAL A 1 103 ? -3.757 -6.561 1.633 1.00 98.19 103 VAL A C 1
ATOM 743 O O . VAL A 1 103 ? -4.357 -6.191 2.643 1.00 98.19 103 VAL A O 1
ATOM 746 N N . ARG A 1 104 ? -4.378 -7.177 0.620 1.00 97.25 104 ARG A N 1
ATOM 747 C CA . ARG A 1 104 ? -5.822 -7.457 0.613 1.00 97.25 104 ARG A CA 1
ATOM 748 C C . ARG A 1 104 ? -6.228 -8.596 1.543 1.00 97.25 104 ARG A C 1
ATOM 750 O O . ARG A 1 104 ? -7.346 -8.586 2.022 1.00 97.25 104 ARG A O 1
ATOM 757 N N . SER A 1 105 ? -5.349 -9.556 1.825 1.00 96.75 105 SER A N 1
ATOM 758 C CA . SER A 1 105 ? -5.622 -10.610 2.815 1.00 96.75 105 SER A CA 1
ATOM 759 C C . SER A 1 105 ? -5.261 -10.214 4.251 1.00 96.75 105 SER A C 1
ATOM 761 O O . SER A 1 105 ? -5.412 -11.020 5.168 1.00 96.75 105 SER A O 1
ATOM 763 N N . SER A 1 106 ? -4.733 -9.005 4.454 1.00 97.19 106 SER A N 1
ATOM 764 C CA . SER A 1 106 ? -4.245 -8.525 5.747 1.00 97.19 106 SER A CA 1
ATOM 765 C C . SER A 1 106 ? -5.190 -7.503 6.367 1.00 97.19 106 SER A C 1
ATOM 767 O O . SER A 1 106 ? -5.939 -6.818 5.678 1.00 97.19 106 SER A O 1
ATOM 769 N N . TRP A 1 107 ? -5.126 -7.383 7.695 1.00 95.88 107 TRP A N 1
ATOM 770 C CA . TRP A 1 107 ? -5.751 -6.302 8.473 1.00 95.88 107 TRP A CA 1
ATOM 771 C C . TRP A 1 107 ? -7.259 -6.087 8.235 1.00 95.88 107 TRP A C 1
ATOM 773 O O . TRP A 1 107 ? -7.761 -4.983 8.443 1.00 95.88 107 TRP A O 1
ATOM 783 N N . GLY A 1 108 ? -7.976 -7.142 7.837 1.00 88.31 108 GLY A N 1
ATOM 784 C CA . GLY A 1 108 ? -9.427 -7.113 7.623 1.00 88.31 108 GL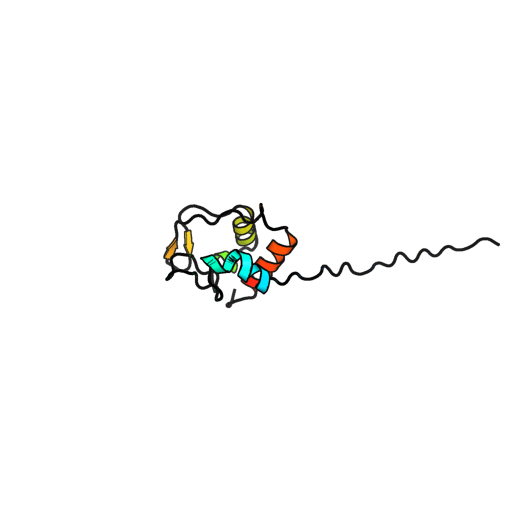Y A CA 1
ATOM 785 C C . GLY A 1 108 ? -9.878 -6.440 6.323 1.00 88.31 108 GLY A C 1
ATOM 786 O O . GLY A 1 108 ? -11.005 -5.949 6.280 1.00 88.31 108 GLY A O 1
ATOM 787 N N . ASN A 1 109 ? -8.998 -6.372 5.318 1.00 91.81 109 ASN A N 1
ATOM 788 C CA . ASN A 1 109 ? -9.310 -5.889 3.969 1.00 91.81 109 ASN A CA 1
ATOM 789 C C . ASN A 1 109 ? -10.121 -6.881 3.118 1.00 91.81 109 ASN A C 1
ATOM 791 O O . ASN A 1 109 ? -10.251 -8.061 3.515 1.00 91.81 109 ASN A O 1
#

Mean predicted aligned error: 7.63 Å

pLDDT: mean 89.77, std 13.65, range [50.88, 98.38]